Protein AF-A0A9E3A6L1-F1 (afdb_monomer)

Mean predicted aligned error: 6.04 Å

Foldseek 3Di:
DQQDDPDCDDVNHRSVCSRVVRPDDDDDDDDDPVRVVVVVVVVVVPPDPCVVQQVEEDEPVCVVLQVCVCVVNHDPPGVHYDYDPPD

Nearest PDB structures (foldseek):
  1e3j-assembly1_A  TM=8.727E-01  e=1.278E+00  Bemisia argentifolii
  2b83-assembly1_D  TM=7.757E-01  e=9.228E+00  Clostridium beijerinckii
  8h2b-assembly1_D  TM=4.255E-01  e=2.818E+00  Zobellia galactanivorans
  1a98-assembly1_B-2  TM=3.226E-01  e=8.639E+00  Escherichia coli

Solvent-accessible surface area (backbone atoms only — not comparable to full-atom values): 5519 Å² total; per-residue (Å²): 125,72,60,81,72,93,50,62,57,53,96,92,38,62,43,38,63,35,34,80,66,66,43,70,84,79,90,84,80,89,81,52,73,70,55,52,55,52,48,52,52,52,62,71,62,61,82,57,77,65,76,66,60,53,64,40,77,3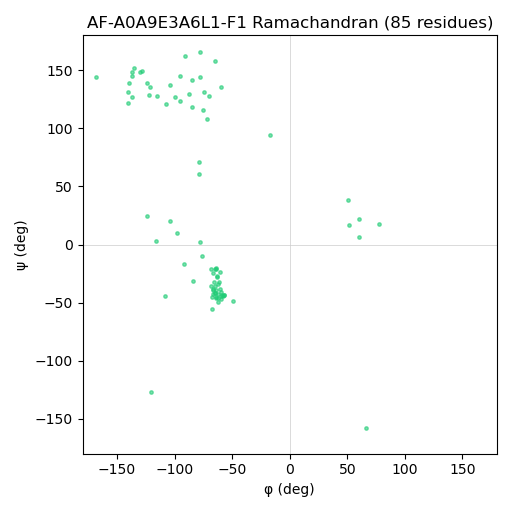5,27,69,90,37,48,68,52,48,54,34,9,63,72,73,72,48,59,80,88,43,80,30,77,43,80,35,92,88,100

Radius of gyration: 20.62 Å; Cα contacts (8 Å, |Δi|>4): 85; chains: 1; bounding box: 52×36×31 Å

Sequence (87 aa):
MVVQGEMKEFPNFPLERVTTKAITIKSARGHSYKACELALAQLASKRFPLEKVTTHRFGLKDVDMAIKSVGGQGVPDVIHASLMPWL

Structure (mmCIF, N/CA/C/O backbone):
data_AF-A0A9E3A6L1-F1
#
_entry.id   AF-A0A9E3A6L1-F1
#
loop_
_atom_site.group_PDB
_atom_site.id
_atom_site.type_symbol
_atom_site.label_atom_id
_atom_site.label_alt_id
_atom_site.label_comp_id
_atom_site.label_asym_id
_atom_site.label_entity_id
_atom_site.label_seq_id
_atom_site.pdb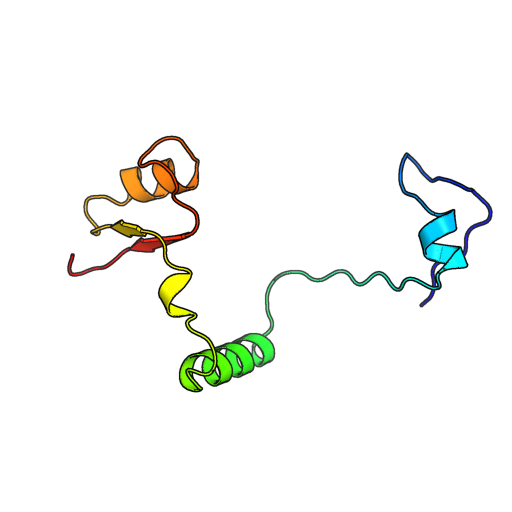x_PDB_ins_code
_atom_site.Cartn_x
_atom_site.Cartn_y
_atom_site.Cartn_z
_atom_site.occupancy
_atom_site.B_iso_or_equiv
_atom_site.auth_seq_id
_atom_site.auth_comp_id
_atom_site.auth_asym_id
_atom_site.auth_atom_id
_atom_site.pdbx_PDB_model_num
ATOM 1 N N . MET A 1 1 ? 18.558 -0.210 -16.347 1.00 65.00 1 MET A N 1
ATOM 2 C CA . MET A 1 1 ? 18.780 1.034 -17.106 1.00 65.00 1 MET A CA 1
ATOM 3 C C . MET A 1 1 ? 19.025 2.133 -16.092 1.00 65.00 1 MET A C 1
ATOM 5 O O . MET A 1 1 ? 18.198 2.284 -15.200 1.00 65.00 1 MET A O 1
ATOM 9 N N . VAL A 1 2 ? 20.177 2.796 -16.159 1.00 76.12 2 VAL A N 1
ATOM 10 C CA . VAL A 1 2 ? 20.495 3.953 -15.309 1.00 76.12 2 VAL A CA 1
ATOM 11 C C . VAL A 1 2 ? 20.159 5.225 -16.076 1.00 76.12 2 VAL A C 1
ATOM 13 O O . VAL A 1 2 ? 20.277 5.248 -17.300 1.00 76.12 2 VAL A O 1
ATOM 16 N N . VAL A 1 3 ? 19.691 6.252 -15.373 1.00 81.62 3 VAL A N 1
ATOM 17 C CA . VAL A 1 3 ? 19.451 7.566 -15.977 1.00 81.62 3 VAL A CA 1
ATOM 18 C C . VAL A 1 3 ? 20.805 8.239 -16.198 1.00 81.62 3 VAL A C 1
ATOM 20 O O . VAL A 1 3 ? 21.635 8.254 -15.291 1.00 81.62 3 VAL A O 1
ATOM 23 N N . GLN A 1 4 ? 21.028 8.760 -17.403 1.00 80.06 4 GLN A N 1
ATOM 24 C CA . GLN A 1 4 ? 22.182 9.587 -17.752 1.00 80.06 4 GLN A CA 1
ATOM 25 C C . GLN A 1 4 ? 21.668 10.938 -18.246 1.00 80.06 4 GLN A C 1
ATOM 27 O O . GLN A 1 4 ? 20.710 10.993 -19.017 1.00 80.06 4 GLN A O 1
ATOM 32 N N . GLY A 1 5 ? 22.282 12.022 -17.786 1.00 77.88 5 GLY A N 1
ATOM 33 C CA . GLY A 1 5 ? 21.916 13.372 -18.191 1.00 77.88 5 GLY A CA 1
ATOM 34 C C . GLY A 1 5 ? 22.955 14.383 -17.732 1.00 77.88 5 GLY A C 1
ATOM 35 O O . GLY A 1 5 ? 23.530 14.230 -16.657 1.00 77.88 5 GLY A O 1
ATOM 36 N N . GLU A 1 6 ? 23.189 15.395 -18.564 1.00 77.38 6 GLU A N 1
ATOM 37 C CA . GLU A 1 6 ? 24.177 16.460 -18.328 1.00 77.38 6 GLU A CA 1
ATOM 38 C C . GLU A 1 6 ? 23.573 17.675 -17.607 1.00 77.38 6 GLU A C 1
ATOM 40 O O . GLU A 1 6 ? 24.291 18.506 -17.057 1.00 77.38 6 GLU A O 1
ATOM 45 N N . MET A 1 7 ? 22.241 17.783 -17.589 1.00 85.88 7 MET A N 1
ATOM 46 C CA . MET A 1 7 ? 21.532 18.874 -16.924 1.00 85.88 7 MET A CA 1
ATOM 47 C C . MET A 1 7 ? 21.331 18.587 -15.439 1.00 85.88 7 MET A C 1
ATOM 49 O O . MET A 1 7 ? 20.996 17.469 -15.039 1.00 85.88 7 MET A O 1
ATOM 53 N N . LYS A 1 8 ? 21.461 19.639 -14.624 1.00 84.38 8 LYS A N 1
ATOM 54 C CA . LYS A 1 8 ? 21.248 19.554 -13.178 1.00 84.38 8 LYS A CA 1
ATOM 55 C C . LYS A 1 8 ? 19.800 19.205 -12.821 1.00 84.38 8 LYS A C 1
ATOM 57 O O . LYS A 1 8 ? 19.546 18.329 -11.992 1.00 84.38 8 LYS A O 1
ATOM 62 N N . GLU A 1 9 ? 18.861 19.866 -13.492 1.00 88.69 9 GLU A N 1
ATOM 63 C CA . GLU A 1 9 ? 17.420 19.694 -13.328 1.00 88.69 9 GLU A CA 1
ATOM 64 C C . GLU A 1 9 ? 16.723 19.633 -14.690 1.00 88.69 9 GLU A C 1
ATOM 66 O O . GLU A 1 9 ? 17.196 20.200 -15.674 1.00 88.69 9 GLU A O 1
ATOM 71 N N . PHE A 1 10 ? 15.588 18.941 -14.740 1.00 82.50 10 PHE A N 1
ATOM 72 C CA . PHE A 1 10 ? 14.720 18.834 -15.914 1.00 82.50 10 PHE A CA 1
ATOM 73 C C . PHE A 1 10 ? 13.272 18.987 -15.439 1.00 82.50 10 PHE A C 1
ATOM 75 O O . PHE A 1 10 ? 12.877 18.262 -14.543 1.00 82.50 10 PHE A O 1
ATOM 82 N N . PRO A 1 11 ? 12.465 19.893 -16.007 1.00 84.88 11 PRO A N 1
ATOM 83 C CA . PRO A 1 11 ? 11.576 20.798 -15.241 1.00 84.88 11 PRO A CA 1
ATOM 84 C C . PRO A 1 11 ? 11.307 20.396 -13.771 1.00 84.88 11 PRO A C 1
ATOM 86 O O . PRO A 1 11 ? 10.398 19.619 -13.482 1.00 84.88 11 PRO A O 1
ATOM 89 N N . ASN A 1 12 ? 12.096 20.946 -12.839 1.00 89.31 12 ASN A N 1
ATOM 90 C CA . ASN A 1 12 ? 12.024 20.716 -11.381 1.00 89.31 12 ASN A CA 1
ATOM 91 C C . ASN A 1 12 ? 12.237 19.260 -10.906 1.00 89.31 12 ASN A C 1
ATOM 93 O O . ASN A 1 12 ? 12.083 18.957 -9.723 1.00 89.31 12 ASN A O 1
ATOM 97 N N . PHE A 1 13 ? 12.603 18.339 -11.796 1.00 89.94 13 PHE A N 1
ATOM 98 C CA . PHE A 1 13 ? 13.039 16.993 -11.451 1.00 89.94 13 PHE A CA 1
ATOM 99 C C . PHE A 1 13 ? 14.554 16.983 -11.188 1.00 89.94 13 PHE A C 1
ATOM 101 O O . PHE A 1 13 ? 15.317 17.455 -12.039 1.00 89.94 13 PHE A O 1
ATOM 108 N N . PRO A 1 14 ? 15.026 16.421 -10.058 1.00 91.44 14 PRO A N 1
ATOM 109 C CA . PRO A 1 14 ? 16.432 16.473 -9.657 1.00 91.44 14 PRO A CA 1
ATOM 110 C C . PRO A 1 14 ? 17.290 15.452 -10.427 1.00 91.44 14 PRO A C 1
ATOM 112 O O . PRO A 1 14 ? 17.746 14.449 -9.867 1.00 91.44 14 PRO A O 1
ATOM 115 N N . LEU A 1 15 ? 17.505 15.709 -11.719 1.00 92.00 15 LEU A N 1
ATOM 116 C CA . LEU A 1 15 ? 18.177 14.807 -12.655 1.00 92.00 15 LEU A CA 1
ATOM 117 C C . LEU A 1 15 ? 19.610 14.464 -12.217 1.00 92.00 15 LEU A C 1
ATOM 119 O O . LEU A 1 15 ? 19.971 13.288 -12.195 1.00 92.00 15 LEU A O 1
ATOM 123 N N . GLU A 1 16 ? 20.389 15.451 -11.763 1.00 92.44 16 GLU A N 1
ATOM 124 C CA . GLU A 1 16 ? 21.748 15.238 -11.240 1.00 92.44 16 GLU A CA 1
ATOM 125 C C . GLU A 1 16 ? 21.764 14.249 -10.070 1.00 92.44 16 GLU A C 1
ATOM 127 O O . GLU A 1 16 ? 22.609 13.357 -10.024 1.00 92.44 16 GLU A O 1
ATOM 132 N N . ARG A 1 17 ? 20.818 14.348 -9.125 1.00 91.69 17 ARG A N 1
ATOM 133 C CA . ARG A 1 17 ? 20.774 13.455 -7.952 1.00 91.69 17 ARG A CA 1
ATOM 134 C C . ARG A 1 17 ? 20.436 12.023 -8.338 1.00 91.69 17 ARG A C 1
ATOM 136 O O . ARG A 1 17 ? 20.936 11.099 -7.702 1.00 91.69 17 ARG A O 1
ATOM 143 N N . VAL A 1 18 ? 19.576 11.840 -9.337 1.00 92.31 18 VAL A N 1
ATOM 144 C CA . VAL A 1 18 ? 19.218 10.512 -9.848 1.00 92.31 18 VAL A CA 1
ATOM 145 C C . VAL A 1 18 ? 20.420 9.877 -10.541 1.00 92.31 18 VAL A C 1
ATOM 147 O O . VAL A 1 18 ? 20.747 8.728 -10.248 1.00 92.31 18 VAL A O 1
ATOM 150 N N . THR A 1 19 ? 21.122 10.644 -11.375 1.00 91.50 19 THR A N 1
ATOM 151 C CA . THR A 1 19 ? 22.305 10.190 -12.117 1.00 91.50 19 THR A CA 1
ATOM 152 C C . THR A 1 19 ? 23.491 9.902 -11.189 1.00 91.50 19 THR A C 1
ATOM 154 O O . THR A 1 19 ? 24.000 8.784 -11.159 1.00 91.50 19 THR A O 1
ATOM 157 N N . THR A 1 20 ? 23.908 10.874 -10.370 1.00 92.94 20 THR A N 1
ATOM 158 C CA . THR A 1 20 ? 25.112 10.777 -9.514 1.00 92.94 20 THR A CA 1
ATOM 159 C C . THR A 1 20 ? 24.993 9.734 -8.405 1.00 92.94 20 THR A C 1
ATOM 161 O O . THR A 1 20 ? 26.002 9.202 -7.951 1.00 92.94 20 THR A O 1
ATOM 164 N N . LYS A 1 21 ? 23.767 9.405 -7.978 1.00 92.38 21 LYS A N 1
ATOM 165 C CA . LYS A 1 21 ? 23.503 8.352 -6.986 1.00 92.38 21 LYS A CA 1
ATOM 166 C C . LYS A 1 21 ? 23.089 7.016 -7.606 1.00 92.38 21 LYS A C 1
ATOM 168 O O . LYS A 1 21 ? 22.647 6.136 -6.871 1.00 92.38 21 LYS A O 1
ATOM 173 N N . ALA A 1 22 ? 23.193 6.869 -8.929 1.00 91.62 22 ALA A N 1
ATOM 174 C CA . ALA A 1 22 ? 22.803 5.664 -9.661 1.00 91.62 22 ALA A CA 1
ATOM 175 C C . ALA A 1 22 ? 21.380 5.165 -9.314 1.00 91.62 22 ALA A C 1
ATOM 177 O O . ALA A 1 22 ? 21.120 3.962 -9.214 1.00 91.62 22 ALA A O 1
ATOM 178 N N . ILE A 1 23 ? 20.438 6.091 -9.113 1.00 91.19 23 ILE A N 1
ATOM 179 C CA . ILE A 1 23 ? 19.059 5.756 -8.755 1.00 91.19 23 ILE A CA 1
ATOM 180 C C . ILE A 1 23 ? 18.371 5.117 -9.963 1.00 91.19 23 ILE A C 1
ATOM 182 O O . ILE A 1 23 ? 18.334 5.672 -11.061 1.00 91.19 23 ILE A O 1
ATOM 186 N N . THR A 1 24 ? 17.779 3.942 -9.746 1.00 91.31 24 THR A N 1
ATOM 187 C CA . THR A 1 24 ? 16.956 3.262 -10.750 1.00 91.31 24 THR A CA 1
ATOM 188 C C . THR A 1 24 ? 15.488 3.589 -10.521 1.00 91.31 24 THR A C 1
ATOM 190 O O . THR A 1 24 ? 14.943 3.300 -9.458 1.00 91.31 24 THR A O 1
ATOM 193 N N . ILE A 1 25 ? 14.830 4.131 -11.543 1.00 88.81 25 ILE A N 1
ATOM 194 C CA . ILE A 1 25 ? 13.396 4.426 -11.517 1.00 88.81 25 ILE A CA 1
ATOM 195 C C . ILE A 1 25 ? 12.662 3.308 -12.251 1.00 88.81 25 ILE A C 1
ATOM 197 O O . ILE A 1 25 ? 12.990 2.975 -13.389 1.00 88.81 25 ILE A O 1
ATOM 201 N N . LYS A 1 26 ? 11.666 2.717 -11.589 1.00 90.31 26 LYS A N 1
ATOM 202 C CA . LYS A 1 26 ? 10.778 1.712 -12.179 1.00 90.31 26 LYS A CA 1
ATOM 203 C C . LYS A 1 26 ? 9.344 2.202 -12.062 1.00 90.31 26 LYS A C 1
ATOM 205 O O . LYS A 1 26 ? 8.910 2.560 -10.972 1.00 90.31 26 LYS A O 1
ATOM 210 N N . SER A 1 27 ? 8.621 2.196 -13.176 1.00 91.56 27 SER A N 1
ATOM 211 C CA . SER A 1 27 ? 7.174 2.398 -13.159 1.00 91.56 27 SER A CA 1
ATOM 212 C C . SER A 1 27 ? 6.479 1.111 -12.714 1.00 91.56 27 SER A C 1
ATOM 214 O O . SER A 1 27 ? 6.924 0.012 -13.051 1.00 91.56 27 SER A O 1
ATOM 216 N N . ALA A 1 28 ? 5.389 1.246 -11.967 1.00 91.69 28 ALA A N 1
ATOM 217 C CA . ALA A 1 28 ? 4.511 0.149 -11.593 1.00 91.69 28 ALA A CA 1
ATOM 218 C C . ALA A 1 28 ? 3.059 0.629 -11.675 1.00 91.69 28 ALA A C 1
ATOM 220 O O . ALA A 1 28 ? 2.745 1.748 -11.273 1.00 91.69 28 ALA A O 1
ATOM 221 N N . ARG A 1 29 ? 2.171 -0.220 -12.197 1.00 94.50 29 ARG A N 1
ATOM 222 C CA . ARG A 1 29 ? 0.733 0.051 -12.273 1.00 94.50 29 ARG A CA 1
ATOM 223 C C . ARG A 1 29 ? -0.042 -1.223 -11.970 1.00 94.50 29 ARG A C 1
ATOM 225 O O . ARG A 1 29 ? 0.222 -2.259 -12.573 1.00 94.50 29 ARG A O 1
ATOM 232 N N . GLY A 1 30 ? -1.026 -1.112 -11.082 1.00 94.12 30 GLY A N 1
ATOM 233 C CA . GLY A 1 30 ? -1.856 -2.241 -10.671 1.00 94.12 30 GLY A CA 1
ATOM 234 C C . GLY A 1 30 ? -1.070 -3.302 -9.899 1.00 94.12 30 GLY A C 1
ATOM 235 O O . GLY A 1 30 ? -0.024 -3.028 -9.315 1.00 94.12 30 GLY A O 1
ATOM 236 N N . HIS A 1 31 ? -1.602 -4.518 -9.892 1.00 95.50 31 HIS A N 1
ATOM 237 C CA . HIS A 1 31 ? -1.016 -5.684 -9.239 1.00 95.50 31 HIS A CA 1
ATOM 238 C C . HIS A 1 31 ? -1.132 -6.899 -10.165 1.00 95.50 31 HIS A C 1
ATOM 240 O O . HIS A 1 31 ? -2.096 -7.027 -10.916 1.00 95.50 31 HIS A O 1
ATOM 246 N N . SER A 1 32 ? -0.134 -7.784 -10.135 1.00 95.31 32 SER A N 1
ATOM 247 C CA . SER A 1 32 ? -0.168 -9.054 -10.868 1.00 95.31 32 SER A CA 1
ATOM 248 C C . SER A 1 32 ? -0.75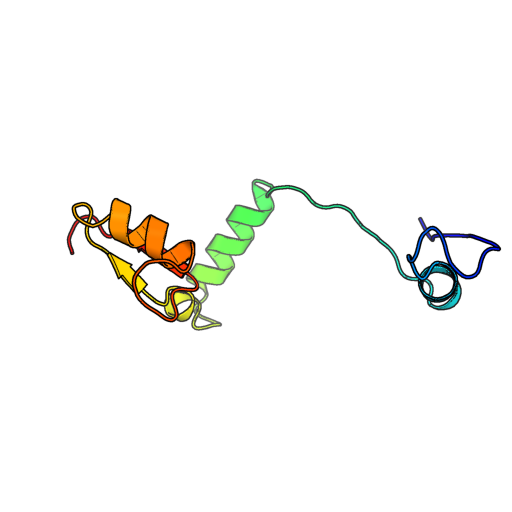8 -10.166 -10.002 1.00 95.31 32 SER A C 1
ATOM 250 O O . SER A 1 32 ? -0.740 -10.074 -8.776 1.00 95.31 32 SER A O 1
ATOM 252 N N . TYR A 1 33 ? -1.194 -11.261 -10.630 1.00 96.88 33 TYR A N 1
ATOM 253 C CA . TYR A 1 33 ? -1.666 -12.461 -9.928 1.00 96.88 33 TYR A CA 1
ATOM 254 C C . TYR A 1 33 ? -0.689 -12.922 -8.833 1.00 96.88 33 TYR A C 1
ATOM 256 O O . TYR A 1 33 ? -1.062 -13.102 -7.678 1.00 96.88 33 TYR A O 1
ATOM 264 N N . LYS A 1 34 ? 0.605 -13.014 -9.168 1.00 97.25 34 LYS A N 1
ATOM 265 C CA . LYS A 1 34 ? 1.644 -13.429 -8.216 1.00 97.25 34 LYS A CA 1
ATOM 266 C C . LYS A 1 34 ? 1.772 -12.469 -7.028 1.00 97.25 34 LYS A C 1
ATOM 268 O O . LYS A 1 34 ? 2.081 -12.911 -5.927 1.00 97.25 34 LYS A O 1
ATOM 273 N N . ALA A 1 35 ? 1.553 -11.169 -7.233 1.00 96.50 35 ALA A N 1
ATOM 274 C CA . ALA A 1 35 ? 1.571 -10.205 -6.137 1.00 96.50 35 ALA A CA 1
ATOM 275 C C . ALA A 1 35 ? 0.404 -10.442 -5.162 1.00 96.50 35 ALA A C 1
ATOM 277 O O . ALA A 1 35 ? 0.610 -10.354 -3.954 1.00 96.50 35 ALA A O 1
ATOM 278 N N . CYS A 1 36 ? -0.782 -10.803 -5.666 1.00 96.88 36 CYS A N 1
ATOM 279 C CA . CYS A 1 36 ? -1.930 -11.168 -4.833 1.00 96.88 36 CYS A CA 1
ATOM 280 C C . CYS A 1 36 ? -1.662 -12.431 -4.007 1.00 96.88 36 CYS A C 1
ATOM 282 O O . CYS A 1 36 ? -1.881 -12.411 -2.800 1.00 96.88 36 CYS A O 1
ATOM 284 N N . GLU A 1 37 ? -1.109 -13.483 -4.615 1.00 98.12 37 GLU A N 1
ATOM 285 C CA . GLU A 1 37 ? -0.759 -14.724 -3.903 1.00 98.12 37 GLU A CA 1
ATOM 286 C C . GLU A 1 37 ? 0.228 -14.466 -2.754 1.00 98.12 37 GLU A C 1
ATOM 288 O O . GLU A 1 37 ? 0.044 -14.931 -1.628 1.00 98.12 37 GLU A O 1
ATOM 293 N N . LEU A 1 38 ? 1.257 -13.651 -3.011 1.00 97.19 38 LEU A N 1
ATOM 294 C CA . LEU A 1 38 ? 2.218 -13.248 -1.983 1.00 97.19 38 LEU A CA 1
ATOM 295 C C . LEU A 1 38 ? 1.560 -12.416 -0.873 1.00 97.19 38 LEU A C 1
ATOM 297 O O . LEU A 1 38 ? 1.877 -12.603 0.303 1.00 97.19 38 LEU A O 1
ATOM 301 N N . ALA A 1 39 ? 0.633 -11.520 -1.223 1.00 95.38 39 ALA A N 1
ATOM 302 C CA . ALA A 1 39 ? -0.111 -10.729 -0.249 1.00 95.38 39 ALA A CA 1
ATOM 303 C C . ALA A 1 39 ? -1.005 -11.611 0.639 1.00 95.38 39 ALA A C 1
ATOM 305 O O . ALA A 1 39 ? -1.021 -11.425 1.855 1.00 95.38 39 ALA A O 1
ATOM 306 N N . LEU A 1 40 ? -1.686 -12.608 0.066 1.00 96.25 40 LEU A N 1
ATOM 307 C CA . LEU A 1 40 ? -2.497 -13.572 0.815 1.00 96.25 40 LEU A CA 1
ATOM 308 C C . LEU A 1 40 ? -1.643 -14.391 1.789 1.00 96.25 40 LEU A C 1
ATOM 310 O O . LEU A 1 40 ? -1.988 -14.484 2.967 1.00 96.25 40 LEU A O 1
ATOM 314 N N . ALA A 1 41 ? -0.493 -14.905 1.344 1.00 97.19 41 ALA A N 1
ATOM 315 C CA . ALA A 1 41 ? 0.443 -15.612 2.218 1.00 97.19 41 ALA A CA 1
ATOM 316 C C . ALA A 1 41 ? 0.934 -14.716 3.373 1.00 97.19 41 ALA A C 1
ATOM 318 O O . ALA A 1 41 ? 0.995 -15.141 4.529 1.00 97.19 41 ALA A O 1
ATOM 319 N N . GLN A 1 42 ? 1.223 -13.443 3.088 1.00 95.81 42 GLN A N 1
ATOM 320 C CA . GLN A 1 42 ? 1.637 -12.472 4.099 1.00 95.81 42 GLN A CA 1
ATOM 321 C C . GLN A 1 42 ? 0.511 -12.160 5.104 1.00 95.81 42 GLN A C 1
ATOM 323 O O . GLN A 1 42 ? 0.789 -12.079 6.303 1.00 95.81 42 GLN A O 1
ATOM 328 N N . LEU A 1 43 ? -0.747 -12.045 4.663 1.00 94.94 43 LEU A N 1
ATOM 329 C CA . LEU A 1 43 ? -1.920 -11.877 5.535 1.00 94.94 43 LEU A CA 1
ATOM 330 C C . LEU A 1 43 ? -2.164 -13.110 6.418 1.00 94.94 43 LEU A C 1
ATOM 332 O O . LEU A 1 43 ? -2.449 -12.974 7.611 1.00 94.94 43 LEU A O 1
ATOM 336 N N . ALA A 1 44 ? -2.020 -14.307 5.844 1.00 96.38 44 ALA A N 1
ATOM 337 C CA . ALA A 1 44 ? -2.158 -15.573 6.556 1.00 96.38 44 ALA A CA 1
ATOM 338 C C . ALA A 1 44 ? -1.058 -15.768 7.610 1.00 96.38 44 ALA A C 1
ATOM 340 O O . ALA A 1 44 ? -1.326 -16.326 8.668 1.00 96.38 44 ALA A O 1
ATOM 341 N N . SER A 1 45 ? 0.152 -15.250 7.364 1.00 96.94 45 SER A N 1
ATOM 342 C CA . SER A 1 45 ? 1.289 -15.406 8.283 1.00 96.94 45 SER A CA 1
ATOM 343 C C . SER A 1 45 ? 1.101 -14.750 9.654 1.00 96.94 45 SER A C 1
ATOM 345 O O . SER A 1 45 ? 1.840 -15.077 10.577 1.00 96.94 45 SER A O 1
ATOM 347 N N . LYS A 1 46 ? 0.188 -13.773 9.784 1.00 95.62 46 LYS A N 1
ATOM 348 C CA . LYS A 1 46 ? -0.010 -12.956 11.002 1.00 95.62 46 LYS A CA 1
ATOM 349 C C . LYS A 1 46 ? 1.268 -12.312 11.566 1.00 95.62 46 LYS A C 1
ATOM 351 O O . LYS A 1 46 ? 1.275 -11.838 12.695 1.00 95.62 46 LYS A O 1
ATOM 356 N N . ARG A 1 47 ? 2.342 -12.231 10.770 1.00 96.94 47 ARG A N 1
ATOM 357 C CA . ARG A 1 47 ? 3.633 -11.649 11.173 1.00 96.94 47 ARG A CA 1
ATOM 358 C C . ARG A 1 47 ? 3.537 -10.160 11.509 1.00 96.94 47 ARG A C 1
ATOM 360 O O . ARG A 1 47 ? 4.326 -9.654 12.299 1.00 96.94 47 ARG A O 1
ATOM 367 N N . PHE A 1 48 ? 2.585 -9.465 10.893 1.00 95.56 48 PHE A N 1
ATOM 368 C CA . PHE A 1 48 ? 2.297 -8.059 11.142 1.00 95.56 48 PHE A CA 1
ATOM 369 C C . PHE A 1 48 ? 0.807 -7.880 11.427 1.00 95.56 48 PHE A C 1
ATOM 371 O O . PHE A 1 48 ? 0.004 -8.615 10.842 1.00 95.56 48 PHE A O 1
ATOM 378 N N . PRO A 1 49 ? 0.429 -6.883 12.248 1.00 93.50 49 PRO A N 1
ATOM 379 C CA . PRO A 1 49 ? -0.962 -6.613 12.593 1.00 93.50 49 PRO A CA 1
ATOM 380 C C . PRO A 1 49 ? -1.681 -5.859 11.461 1.00 93.50 49 PRO A C 1
ATOM 382 O O . PRO A 1 49 ? -2.111 -4.715 11.623 1.00 93.50 49 PRO A O 1
ATOM 385 N N . LEU A 1 50 ? -1.762 -6.471 10.273 1.00 91.94 50 LEU A N 1
ATOM 386 C CA . LEU A 1 50 ? -2.344 -5.859 9.071 1.00 91.94 50 LEU A CA 1
ATOM 387 C C . LEU A 1 50 ? -3.844 -5.576 9.226 1.00 91.94 50 LEU A C 1
ATOM 389 O O . LEU A 1 50 ? -4.379 -4.698 8.558 1.00 91.94 50 LEU A O 1
ATOM 393 N N . GLU A 1 51 ? -4.522 -6.247 10.154 1.00 89.12 51 GLU A N 1
ATOM 394 C CA . GLU A 1 51 ? -5.902 -5.949 10.532 1.00 89.12 51 GLU A CA 1
ATOM 395 C C . GLU A 1 51 ? -6.094 -4.525 11.078 1.00 89.12 51 GLU A C 1
ATOM 397 O O . GLU A 1 51 ? -7.190 -3.981 10.961 1.00 89.12 51 GLU A O 1
ATOM 402 N N . LYS A 1 52 ? -5.035 -3.894 11.609 1.00 91.12 52 LYS A N 1
ATOM 403 C CA . LYS A 1 52 ? -5.069 -2.502 12.088 1.00 91.12 52 LYS A CA 1
ATOM 404 C C . LYS A 1 52 ? -5.050 -1.468 10.962 1.00 91.12 52 LYS A C 1
ATOM 406 O O . LYS A 1 52 ? -5.250 -0.291 11.231 1.00 91.12 52 LYS A O 1
ATOM 411 N N . VAL A 1 53 ? -4.809 -1.885 9.714 1.00 91.44 53 VAL A N 1
ATOM 412 C CA . VAL A 1 53 ? -4.842 -0.980 8.553 1.00 91.44 53 VAL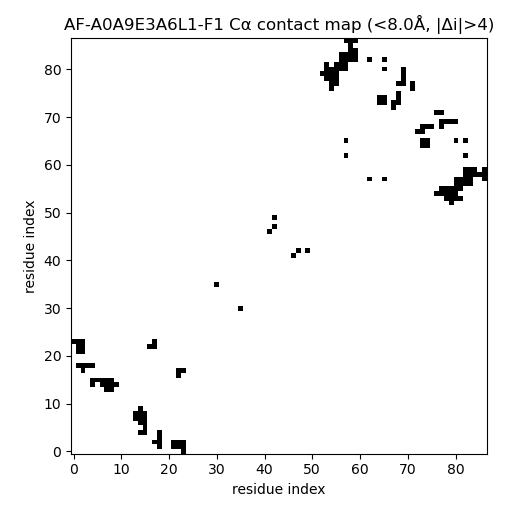 A CA 1
ATOM 413 C C . VAL A 1 53 ? -6.250 -0.432 8.339 1.00 91.44 53 VAL A C 1
ATOM 415 O O . VAL A 1 53 ? -6.393 0.731 7.986 1.00 91.44 53 VAL A O 1
ATOM 418 N N . THR A 1 54 ? -7.290 -1.235 8.590 1.00 93.38 54 THR A N 1
ATOM 419 C CA . THR A 1 54 ? -8.674 -0.746 8.576 1.00 93.38 54 THR A CA 1
ATOM 420 C C . THR A 1 54 ? -8.908 0.135 9.796 1.00 93.38 54 THR A C 1
ATOM 422 O O . THR A 1 54 ? -9.013 -0.382 10.907 1.00 93.38 54 THR A O 1
ATOM 425 N N . THR A 1 55 ? -9.032 1.447 9.592 1.00 94.69 55 THR A N 1
ATOM 426 C CA . THR A 1 55 ? -9.292 2.379 10.697 1.00 94.69 55 THR A CA 1
ATOM 427 C C . THR A 1 55 ? -10.774 2.469 11.031 1.00 94.69 55 THR A C 1
ATOM 429 O O . THR A 1 55 ? -11.119 2.645 12.193 1.00 94.69 55 THR A O 1
ATOM 432 N N . HIS A 1 56 ? -11.654 2.295 10.038 1.00 95.69 56 HIS A N 1
ATOM 433 C CA . HIS A 1 56 ? -13.099 2.426 10.218 1.00 95.69 56 HIS A CA 1
ATOM 434 C C . HIS A 1 56 ? -13.878 1.322 9.504 1.00 95.69 56 HIS A C 1
ATOM 436 O O . HIS A 1 56 ? -13.477 0.810 8.455 1.00 95.69 56 HIS A O 1
ATOM 442 N N . ARG A 1 57 ? -15.024 0.961 10.084 1.00 96.19 57 ARG A N 1
ATOM 443 C CA . ARG A 1 57 ? -15.979 0.005 9.520 1.00 96.19 57 ARG A CA 1
ATOM 444 C C . ARG A 1 57 ? -17.340 0.668 9.418 1.00 96.19 57 ARG A C 1
ATOM 446 O O . ARG A 1 57 ? -17.745 1.370 10.337 1.00 96.19 57 ARG A O 1
ATOM 453 N N . PHE A 1 58 ? -18.030 0.409 8.320 1.00 97.00 58 PHE A N 1
ATOM 454 C CA . PHE A 1 58 ? -19.354 0.949 8.038 1.00 97.00 58 PHE A CA 1
ATOM 455 C C . PHE A 1 58 ? -20.288 -0.191 7.627 1.00 97.00 58 PHE A C 1
ATOM 457 O O . PHE A 1 58 ? -19.832 -1.173 7.033 1.00 97.00 58 PHE A O 1
ATOM 464 N N . GLY A 1 59 ? -21.578 -0.067 7.937 1.00 97.38 59 GLY A N 1
ATOM 465 C CA . GLY A 1 59 ? -22.605 -0.976 7.429 1.00 97.38 59 GLY A CA 1
ATOM 466 C C . GLY A 1 59 ? -22.970 -0.643 5.981 1.00 97.38 59 GLY A C 1
ATOM 467 O O . GLY A 1 59 ? -22.670 0.443 5.482 1.00 97.38 59 GLY A O 1
ATOM 468 N N . LEU A 1 60 ? -23.663 -1.552 5.288 1.00 96.62 60 LEU A N 1
ATOM 469 C CA . LEU A 1 60 ? -24.066 -1.332 3.885 1.00 96.62 60 LEU A CA 1
ATOM 470 C C . LEU A 1 60 ? -25.020 -0.144 3.698 1.00 96.62 60 LEU A C 1
ATOM 472 O O . LEU A 1 60 ? -25.035 0.476 2.639 1.00 96.62 60 LEU A O 1
ATOM 476 N N . LYS A 1 61 ? -25.804 0.198 4.722 1.00 96.88 61 LYS A N 1
ATOM 477 C CA . LYS A 1 61 ? -26.678 1.382 4.711 1.00 96.88 61 LYS A CA 1
ATOM 478 C C . LYS A 1 61 ? -25.896 2.703 4.736 1.00 96.88 61 LYS A C 1
ATOM 480 O O . LYS A 1 61 ? -26.419 3.725 4.312 1.00 96.88 61 LYS A O 1
ATOM 485 N N . ASP A 1 62 ? -24.640 2.665 5.185 1.00 96.81 62 ASP A N 1
ATOM 486 C CA . ASP A 1 62 ? -23.792 3.836 5.414 1.00 96.81 62 ASP A CA 1
ATOM 487 C C . ASP A 1 62 ? -22.730 4.008 4.311 1.00 96.81 62 ASP A C 1
ATOM 489 O O . ASP A 1 62 ? -21.726 4.688 4.509 1.00 96.81 62 ASP A O 1
ATOM 493 N N . VAL A 1 63 ? -22.924 3.400 3.132 1.00 96.81 63 VAL A N 1
ATOM 494 C CA . VAL A 1 63 ? -21.958 3.442 2.013 1.00 96.81 63 VAL A CA 1
ATOM 495 C C . VAL A 1 63 ? -21.636 4.869 1.574 1.00 96.81 63 VAL A C 1
ATOM 497 O O . VAL A 1 63 ? -20.467 5.195 1.371 1.00 96.81 63 VAL A O 1
ATOM 500 N N . ASP A 1 64 ? -22.646 5.733 1.463 1.00 97.88 64 ASP A N 1
ATOM 501 C CA . ASP A 1 64 ? -22.443 7.148 1.124 1.00 97.88 64 ASP A CA 1
ATOM 502 C C . ASP A 1 64 ? -21.558 7.850 2.168 1.00 97.88 64 ASP A C 1
ATOM 504 O O . ASP A 1 64 ? -20.587 8.524 1.816 1.00 97.88 64 ASP A O 1
ATOM 508 N N . MET A 1 65 ? -21.823 7.608 3.457 1.00 97.69 65 MET A N 1
ATOM 509 C CA . MET A 1 65 ? -21.001 8.130 4.548 1.00 97.69 65 MET A CA 1
ATOM 510 C C . MET A 1 65 ? -19.572 7.583 4.478 1.00 97.69 65 MET A C 1
ATOM 512 O O . MET A 1 65 ? -18.621 8.346 4.637 1.00 97.69 65 MET A O 1
ATOM 516 N N . ALA A 1 66 ? -19.392 6.290 4.196 1.00 96.88 66 ALA A N 1
ATOM 517 C CA . ALA A 1 66 ? -18.077 5.670 4.071 1.00 96.88 66 ALA A CA 1
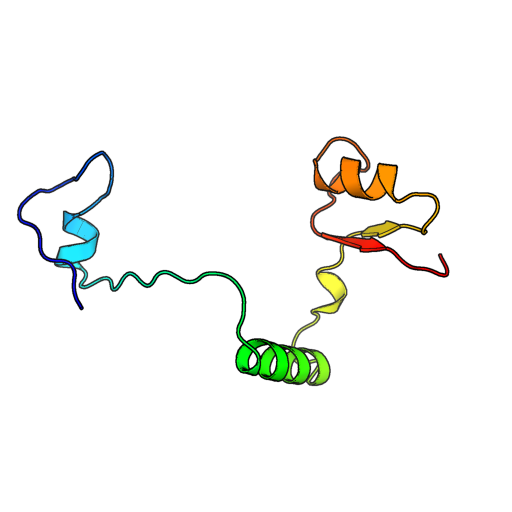ATOM 518 C C . ALA A 1 66 ? -17.245 6.322 2.953 1.00 96.88 66 ALA A C 1
ATOM 520 O O . ALA A 1 66 ? -16.091 6.688 3.179 1.00 96.88 66 ALA A O 1
ATOM 521 N N . ILE A 1 67 ? -17.843 6.534 1.773 1.00 96.69 67 ILE A N 1
ATOM 522 C CA . ILE A 1 67 ? -17.190 7.184 0.625 1.00 96.69 67 ILE A CA 1
ATOM 523 C C . ILE A 1 67 ? -16.797 8.623 0.972 1.00 96.69 67 ILE A C 1
ATOM 525 O O . ILE A 1 67 ? -15.644 9.012 0.778 1.00 96.69 67 ILE A O 1
ATOM 529 N N . LYS A 1 68 ? -17.728 9.404 1.536 1.00 97.69 68 LYS A N 1
ATOM 530 C CA . LYS A 1 68 ? -17.459 10.789 1.955 1.00 97.69 68 LYS A CA 1
ATOM 531 C C . LYS A 1 68 ? -16.364 10.863 3.011 1.00 97.69 68 LYS A C 1
ATOM 533 O O . LYS A 1 68 ? -15.524 11.756 2.951 1.00 97.69 68 LYS A O 1
ATOM 538 N N . SER A 1 69 ? -16.336 9.912 3.941 1.00 97.31 69 SER A N 1
ATOM 539 C CA . SER A 1 69 ? -15.328 9.875 5.000 1.00 97.31 69 SER A CA 1
ATOM 540 C C . SER A 1 69 ? -13.927 9.599 4.448 1.00 97.31 69 SER A C 1
ATOM 542 O O . SER A 1 69 ? -12.998 10.312 4.806 1.00 97.31 69 SER A O 1
ATOM 544 N N . VAL A 1 70 ? -13.771 8.658 3.504 1.00 95.12 70 VAL A N 1
ATOM 545 C CA . VAL A 1 70 ? -12.484 8.437 2.802 1.00 95.12 70 VAL A CA 1
ATOM 546 C C . VAL A 1 70 ? -12.053 9.679 2.009 1.00 95.12 70 VAL A C 1
ATOM 548 O O . VAL A 1 70 ? -10.863 9.962 1.900 1.00 95.12 70 VAL A O 1
ATOM 551 N N . GLY A 1 71 ? -13.012 10.449 1.487 1.00 95.25 71 GLY A N 1
ATOM 552 C CA . GLY A 1 71 ? -12.766 11.741 0.840 1.00 95.25 71 GLY A CA 1
ATOM 553 C C . GLY A 1 71 ? -12.511 12.917 1.795 1.00 95.25 71 GLY A C 1
ATOM 554 O O . GLY A 1 71 ? -12.365 14.041 1.320 1.00 95.25 71 GLY A O 1
ATOM 555 N N . GLY A 1 72 ? -12.484 12.699 3.116 1.00 95.56 72 GLY A N 1
ATOM 556 C CA . GLY A 1 72 ? -12.246 13.743 4.120 1.00 95.56 72 GLY A CA 1
ATOM 557 C C . GLY A 1 72 ? -13.447 14.650 4.422 1.00 95.56 72 GLY A C 1
ATOM 558 O O . GLY A 1 72 ? -13.266 15.736 4.961 1.00 95.56 72 GLY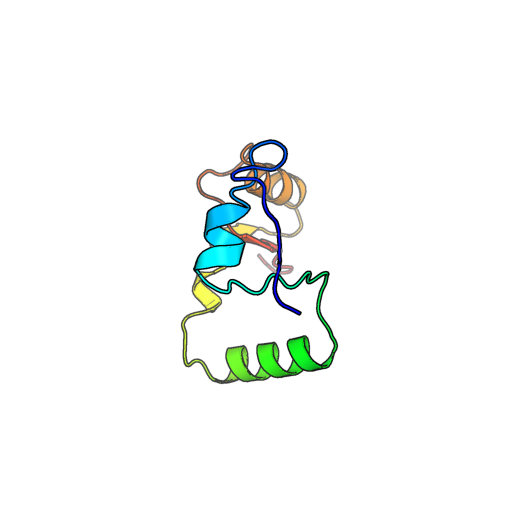 A O 1
ATOM 559 N N . GLN A 1 73 ? -14.665 14.23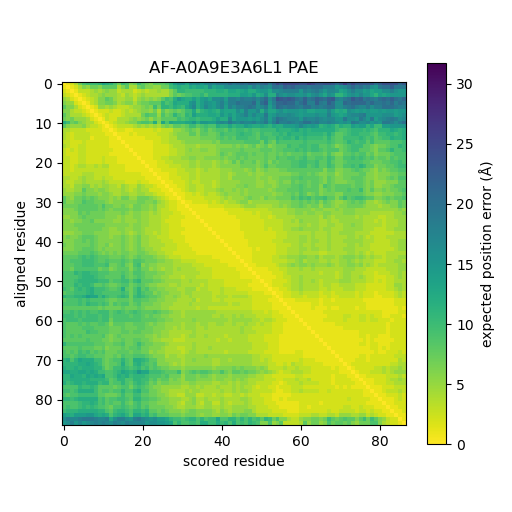5 4.066 1.00 96.31 73 GLN A N 1
ATOM 560 C CA . GLN A 1 73 ? -15.905 15.019 4.220 1.00 96.31 73 GLN A CA 1
ATOM 561 C C . GLN A 1 73 ? -16.923 14.383 5.181 1.00 96.31 73 GLN A C 1
ATOM 563 O O . GLN A 1 73 ? -18.042 14.875 5.309 1.00 96.31 73 GLN A O 1
ATOM 568 N N . GLY A 1 74 ? -16.574 13.259 5.804 1.00 94.81 74 GLY A N 1
ATOM 569 C CA . GLY A 1 74 ? -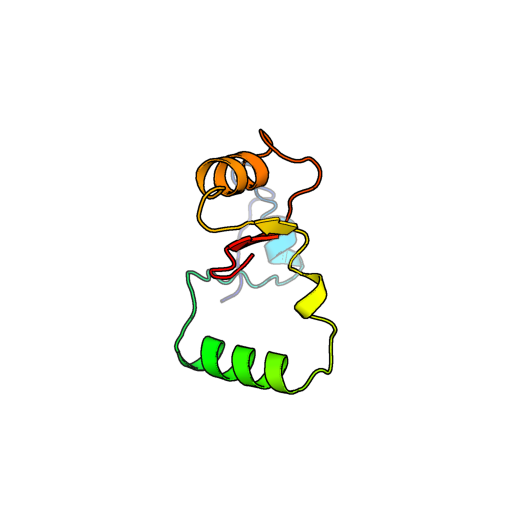17.455 12.506 6.696 1.00 94.81 74 GLY A CA 1
ATOM 570 C C . GLY A 1 74 ? -16.869 12.378 8.097 1.00 94.81 74 GLY A C 1
ATOM 571 O O . GLY A 1 74 ? -16.498 13.367 8.724 1.00 94.81 74 GLY A O 1
ATOM 572 N N . VAL A 1 75 ? -16.788 11.143 8.585 1.00 95.50 75 VAL A N 1
ATOM 573 C CA . VAL A 1 75 ? -16.145 10.814 9.862 1.00 95.50 75 VAL A CA 1
ATOM 574 C C . VAL A 1 75 ? -14.667 11.244 9.816 1.00 95.50 75 VAL A C 1
ATOM 576 O O . VAL A 1 75 ? -14.008 11.000 8.800 1.00 95.50 75 VAL A O 1
ATOM 579 N N . PRO A 1 76 ? -14.137 11.891 10.871 1.00 95.25 76 PRO A N 1
ATOM 580 C CA . PRO A 1 76 ? -12.733 12.292 10.924 1.00 95.25 76 PRO A CA 1
ATOM 581 C C . PRO A 1 76 ? -11.790 11.080 10.936 1.00 95.25 76 PRO A C 1
ATOM 583 O O . PRO A 1 76 ? -12.174 9.974 11.306 1.00 95.25 76 PRO A O 1
ATOM 586 N N . ASP A 1 77 ? -10.539 11.303 10.532 1.00 94.12 77 ASP A N 1
ATOM 587 C CA . ASP A 1 77 ? -9.435 10.336 10.651 1.00 94.12 77 ASP A CA 1
ATOM 588 C C . ASP A 1 77 ? -9.635 8.992 9.913 1.00 94.12 77 ASP A C 1
ATOM 590 O O . ASP A 1 77 ? -8.992 7.973 10.205 1.00 94.12 77 ASP A O 1
ATOM 594 N N . VAL A 1 78 ? -10.507 8.967 8.901 1.00 95.25 78 VAL A N 1
ATOM 595 C CA . VAL A 1 78 ? -10.664 7.806 8.019 1.00 95.25 78 VAL A CA 1
ATOM 596 C C . VAL A 1 78 ? -9.489 7.723 7.042 1.00 95.25 78 VAL A C 1
ATOM 598 O O . VAL A 1 78 ? -9.317 8.570 6.174 1.00 95.25 78 VAL A O 1
ATOM 601 N N . ILE A 1 79 ? -8.700 6.651 7.166 1.00 91.94 79 ILE A N 1
ATOM 602 C CA . ILE A 1 79 ? -7.562 6.334 6.284 1.00 91.94 79 ILE A CA 1
ATOM 603 C C . ILE A 1 79 ? -7.919 5.143 5.390 1.00 91.94 79 ILE A C 1
ATOM 605 O O . ILE A 1 79 ? -7.671 5.156 4.188 1.00 91.94 79 ILE A O 1
ATOM 609 N N . HIS A 1 80 ? -8.536 4.112 5.973 1.00 95.06 80 HIS A N 1
ATOM 610 C CA . HIS A 1 80 ? -9.043 2.948 5.253 1.00 95.06 80 HIS A CA 1
ATOM 611 C C . HIS A 1 80 ? -10.390 2.537 5.847 1.00 95.06 80 HIS A C 1
ATOM 613 O O . HIS A 1 80 ? -10.484 2.215 7.037 1.00 95.06 80 HIS A O 1
ATOM 619 N N . ALA A 1 81 ? -11.418 2.521 5.003 1.00 95.44 81 ALA A N 1
ATOM 620 C CA . ALA A 1 81 ? -12.769 2.122 5.362 1.00 95.44 81 ALA A CA 1
ATOM 621 C C . ALA A 1 81 ? -13.075 0.718 4.831 1.00 95.44 81 ALA A C 1
ATOM 623 O O . ALA A 1 81 ? -12.769 0.404 3.683 1.00 95.44 81 ALA A O 1
ATOM 624 N N . SER A 1 82 ? -13.720 -0.104 5.656 1.00 95.50 82 SER A N 1
ATOM 625 C CA . SER A 1 82 ? -14.241 -1.411 5.248 1.00 95.50 82 SER A CA 1
ATOM 626 C C . SER A 1 82 ? -15.764 -1.424 5.349 1.00 95.50 82 SER A C 1
ATOM 628 O O . SER A 1 82 ? -16.324 -1.092 6.395 1.00 95.50 82 SER A O 1
A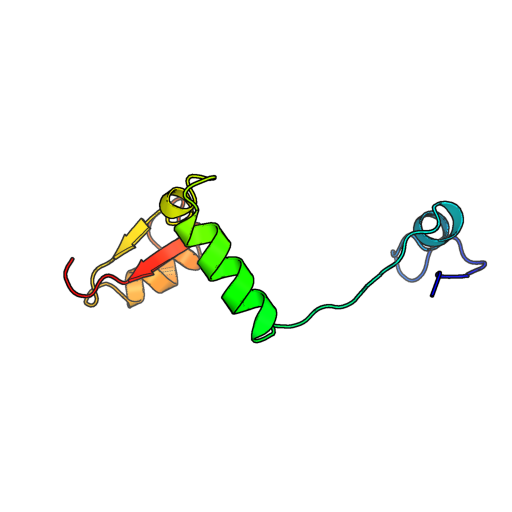TOM 630 N N . LEU A 1 83 ? -16.430 -1.822 4.265 1.00 95.88 83 LEU A N 1
ATOM 631 C CA . LEU A 1 83 ? -17.874 -2.050 4.240 1.00 95.88 83 LEU A CA 1
ATOM 632 C C . LEU A 1 83 ? -18.170 -3.467 4.719 1.00 95.88 83 LEU A C 1
ATOM 634 O O . LEU A 1 83 ? -17.729 -4.443 4.113 1.00 95.88 83 LEU A O 1
ATOM 638 N N . MET A 1 84 ? -18.910 -3.569 5.814 1.00 95.50 84 MET A N 1
ATOM 639 C CA . MET A 1 84 ? -19.223 -4.829 6.472 1.00 95.50 84 MET A CA 1
ATOM 640 C C . MET A 1 84 ? -20.700 -5.168 6.227 1.00 95.50 84 MET A C 1
ATOM 642 O O . MET A 1 84 ? -21.566 -4.390 6.627 1.00 95.50 84 MET A O 1
ATOM 646 N N . PRO A 1 85 ? -21.025 -6.315 5.600 1.00 92.94 85 PRO A N 1
ATOM 647 C CA . PRO A 1 85 ? -22.412 -6.665 5.280 1.00 92.94 85 PRO A CA 1
ATOM 648 C C . PRO A 1 85 ? -23.331 -6.870 6.492 1.00 92.94 85 PRO A C 1
ATOM 650 O O . PRO A 1 85 ? -24.547 -6.813 6.356 1.00 92.94 85 PRO A O 1
ATOM 653 N N . TRP A 1 86 ? -22.747 -7.130 7.660 1.00 91.81 86 TRP A N 1
ATOM 654 C CA . TRP A 1 86 ? -23.430 -7.548 8.889 1.00 91.81 86 TRP A CA 1
ATOM 655 C C . TRP A 1 86 ? -23.130 -6.627 10.084 1.00 91.81 86 TRP A C 1
ATOM 657 O O . TRP A 1 86 ? -23.179 -7.070 11.231 1.00 91.81 86 TRP A O 1
ATOM 667 N N . LEU A 1 87 ? -22.756 -5.374 9.814 1.00 89.25 87 LEU A N 1
ATOM 668 C CA . LEU A 1 87 ? -22.637 -4.305 10.811 1.00 89.25 87 LEU A CA 1
ATOM 669 C C . LEU A 1 87 ? -23.912 -3.452 10.794 1.00 89.25 87 LEU A C 1
ATOM 671 O O . LEU A 1 87 ? -24.415 -3.137 11.892 1.00 89.25 87 LEU A O 1
#

pLDDT: mean 92.68, std 5.66, range [65.0, 98.12]

Secondary structure (DSSP, 8-state):
-----SSS-BTTB-HHHHHHTTPPP----S--HHHHHHHHHHHHT-SS-GGGG--EEEEGGGHHHHHHHHTTSSSTT-SSEEEETT-